Protein AF-A0A5E6NAE3-F1 (afdb_monomer_lite)

Radius of gyration: 29.47 Å; chains: 1; bounding box: 71×31×80 Å

Structure (mmCIF, N/CA/C/O backbone):
data_AF-A0A5E6NAE3-F1
#
_entry.id   AF-A0A5E6NAE3-F1
#
loop_
_atom_site.group_PDB
_atom_site.id
_atom_site.type_symbol
_atom_site.label_atom_id
_atom_site.label_alt_id
_atom_site.label_comp_id
_atom_site.label_asym_id
_atom_site.label_entity_id
_atom_site.label_seq_id
_atom_site.pdbx_PDB_ins_code
_atom_site.Cartn_x
_atom_site.Cartn_y
_atom_site.Cartn_z
_atom_site.occupancy
_atom_site.B_iso_or_equiv
_atom_site.auth_seq_id
_atom_site.auth_comp_id
_atom_site.auth_asym_id
_atom_site.auth_atom_id
_atom_site.pdbx_PDB_model_num
ATOM 1 N N . MET A 1 1 ? 39.815 -18.391 -39.081 1.00 61.47 1 MET A N 1
ATOM 2 C CA . MET A 1 1 ? 40.147 -17.391 -38.036 1.00 61.47 1 MET A CA 1
ATOM 3 C C . MET A 1 1 ? 39.207 -16.193 -38.103 1.00 61.47 1 MET A C 1
ATOM 5 O O . MET A 1 1 ? 38.745 -15.783 -37.050 1.00 61.47 1 MET A O 1
ATOM 9 N N . GLU A 1 2 ? 38.853 -15.693 -39.293 1.00 69.94 2 GLU A N 1
ATOM 10 C CA . GLU A 1 2 ? 37.861 -14.612 -39.460 1.00 69.94 2 GLU A CA 1
ATOM 11 C C . GLU A 1 2 ? 36.482 -14.927 -38.864 1.00 69.94 2 GLU A C 1
ATOM 13 O O . GLU A 1 2 ? 35.943 -14.094 -38.144 1.00 69.94 2 GLU A O 1
ATOM 18 N N . ASP A 1 3 ? 35.956 -16.142 -39.048 1.00 73.94 3 ASP A N 1
ATOM 19 C CA . ASP A 1 3 ? 34.639 -16.517 -38.497 1.00 73.94 3 ASP A CA 1
ATOM 20 C C . ASP A 1 3 ? 34.595 -16.521 -36.961 1.00 73.94 3 ASP A C 1
ATOM 22 O O . ASP A 1 3 ? 33.571 -16.213 -36.359 1.00 73.94 3 ASP A O 1
ATOM 26 N N . VAL A 1 4 ? 35.726 -16.812 -36.311 1.00 79.06 4 VAL A N 1
ATOM 27 C CA . VAL A 1 4 ? 35.848 -16.806 -34.844 1.00 79.06 4 VAL A CA 1
ATOM 28 C C . VAL A 1 4 ? 35.931 -15.374 -34.315 1.00 79.06 4 VAL A C 1
ATOM 30 O O . VAL A 1 4 ? 35.335 -15.059 -33.290 1.00 79.06 4 VAL A O 1
ATOM 33 N N . VAL A 1 5 ? 36.627 -14.489 -35.032 1.00 80.06 5 VAL A N 1
ATOM 34 C CA . VAL A 1 5 ? 36.710 -13.058 -34.699 1.00 80.06 5 VAL A CA 1
ATOM 35 C C . VAL A 1 5 ? 35.358 -12.377 -34.905 1.00 80.06 5 VAL A C 1
ATOM 37 O O . VAL A 1 5 ? 34.934 -11.588 -34.065 1.00 80.06 5 VAL A O 1
ATOM 40 N N . LYS A 1 6 ? 34.650 -12.722 -35.984 1.00 80.25 6 LYS A N 1
ATOM 41 C CA . LYS A 1 6 ? 33.293 -12.244 -36.249 1.00 80.25 6 LYS A CA 1
A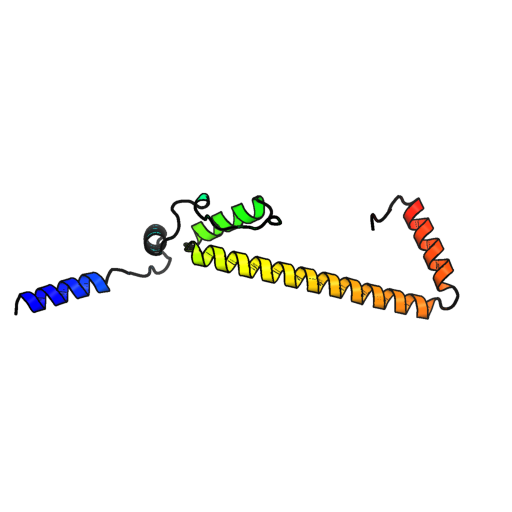TOM 42 C C . LYS A 1 6 ? 32.314 -12.739 -35.184 1.00 80.25 6 LYS A C 1
ATOM 44 O O . LYS A 1 6 ? 31.660 -11.920 -34.553 1.00 80.25 6 LYS A O 1
ATOM 49 N N . GLY A 1 7 ? 32.313 -14.042 -34.896 1.00 78.31 7 GLY A N 1
ATOM 50 C CA . GLY A 1 7 ? 31.479 -14.623 -33.843 1.00 78.31 7 GLY A CA 1
ATOM 51 C C . GLY A 1 7 ? 31.745 -14.019 -32.461 1.00 78.31 7 GLY A C 1
ATOM 52 O O . GLY A 1 7 ? 30.803 -13.768 -31.721 1.00 78.31 7 GLY A O 1
ATOM 53 N N . TYR A 1 8 ? 33.004 -13.715 -32.126 1.00 76.38 8 TYR A N 1
ATOM 54 C CA . TYR A 1 8 ? 33.368 -13.034 -30.879 1.00 76.38 8 TYR A CA 1
ATOM 55 C C . TYR A 1 8 ? 32.875 -11.581 -30.826 1.00 76.38 8 TYR A C 1
ATOM 57 O O . TYR A 1 8 ? 32.369 -11.143 -29.794 1.00 76.38 8 TYR A O 1
ATOM 65 N N . ASN A 1 9 ? 32.990 -10.834 -31.926 1.00 77.69 9 ASN A N 1
ATOM 66 C CA . ASN A 1 9 ? 32.497 -9.459 -32.003 1.00 77.69 9 ASN A CA 1
ATOM 67 C C . ASN A 1 9 ? 30.965 -9.396 -31.947 1.00 77.69 9 ASN A C 1
ATOM 69 O O . ASN A 1 9 ? 30.432 -8.526 -31.263 1.00 77.69 9 ASN A O 1
ATOM 73 N N . ASP A 1 10 ? 30.276 -10.345 -32.581 1.00 75.38 10 ASP A N 1
ATOM 74 C CA . ASP A 1 10 ? 28.816 -10.464 -32.543 1.00 75.38 10 ASP A CA 1
ATOM 75 C C . ASP A 1 10 ? 28.328 -10.857 -31.133 1.00 75.38 10 ASP A C 1
ATOM 77 O O . ASP A 1 10 ? 27.388 -10.257 -30.616 1.00 75.38 10 ASP A O 1
ATOM 81 N N . LEU A 1 11 ? 29.014 -11.787 -30.452 1.00 70.81 11 LEU A N 1
ATOM 82 C CA . LEU A 1 11 ? 28.748 -12.144 -29.046 1.00 70.81 11 LEU A CA 1
ATOM 83 C C . LEU A 1 11 ? 29.001 -10.977 -28.090 1.00 70.81 11 LEU A C 1
ATOM 85 O O . LEU A 1 11 ? 28.229 -10.748 -27.161 1.00 70.81 11 LEU A O 1
ATOM 89 N N . LYS A 1 12 ? 30.075 -10.215 -28.313 1.00 62.69 12 LYS A N 1
ATOM 90 C CA . LYS A 1 12 ? 30.365 -9.011 -27.536 1.00 62.69 12 LYS A CA 1
ATOM 91 C C . LYS A 1 12 ? 29.300 -7.942 -27.781 1.00 62.69 12 LYS A C 1
ATOM 93 O O . LYS A 1 12 ? 28.844 -7.340 -26.818 1.00 62.69 12 LYS A O 1
ATOM 98 N N . ALA A 1 13 ? 28.856 -7.743 -29.020 1.00 62.31 13 ALA A N 1
ATOM 99 C CA . ALA A 1 13 ? 27.761 -6.827 -29.336 1.00 62.31 13 ALA A CA 1
ATOM 100 C C . ALA A 1 13 ? 26.440 -7.258 -28.671 1.00 62.31 13 ALA A C 1
ATOM 102 O O . ALA A 1 13 ? 25.743 -6.420 -28.108 1.00 62.31 13 ALA A O 1
ATOM 103 N N . GLN A 1 14 ? 26.143 -8.561 -28.638 1.00 64.31 14 GLN A N 1
ATOM 104 C CA . GLN A 1 14 ? 24.969 -9.104 -27.943 1.00 64.31 14 GLN A CA 1
ATOM 105 C C . GLN A 1 14 ? 25.062 -8.995 -26.411 1.00 64.31 14 GLN A C 1
ATOM 107 O O . GLN A 1 14 ? 24.041 -8.848 -25.748 1.00 64.31 14 GLN A O 1
ATOM 112 N N . GLY A 1 15 ? 26.270 -9.050 -25.839 1.00 57.38 15 GLY A N 1
ATOM 113 C CA . GLY A 1 15 ? 26.491 -9.005 -24.390 1.00 57.38 15 GLY A CA 1
ATOM 114 C C . GLY A 1 15 ? 26.696 -7.611 -23.781 1.00 57.38 15 GLY A C 1
ATOM 115 O O . GLY A 1 15 ? 26.753 -7.509 -22.559 1.00 57.38 15 GLY A O 1
ATOM 116 N N . SER A 1 16 ? 26.833 -6.548 -24.587 1.00 55.31 16 SER A N 1
ATOM 117 C CA . SER A 1 16 ? 27.286 -5.222 -24.107 1.00 55.31 16 SER A CA 1
ATOM 118 C C . SER A 1 16 ? 26.229 -4.113 -24.109 1.00 55.31 16 SER A C 1
ATOM 120 O O . SER A 1 16 ? 26.529 -3.013 -23.655 1.00 55.31 16 SER A O 1
ATOM 122 N N . ASP A 1 17 ? 25.017 -4.348 -24.615 1.00 64.38 17 ASP A N 1
ATOM 123 C CA . ASP A 1 17 ? 24.099 -3.245 -24.959 1.00 64.38 17 ASP A CA 1
ATOM 124 C C . ASP A 1 17 ? 23.070 -2.885 -23.869 1.00 64.38 17 ASP A C 1
ATOM 126 O O . ASP A 1 17 ? 22.176 -2.048 -24.061 1.00 64.38 17 ASP A O 1
ATOM 130 N N . PHE A 1 18 ? 23.205 -3.504 -22.693 1.00 68.81 18 PHE A N 1
ATOM 131 C CA . PHE A 1 18 ? 22.427 -3.185 -21.499 1.00 68.81 18 PHE A CA 1
ATOM 132 C C . PHE A 1 18 ? 23.251 -2.297 -20.559 1.00 68.81 18 PHE A C 1
ATOM 134 O O . PHE A 1 18 ? 23.760 -2.729 -19.524 1.00 68.81 18 PHE A O 1
ATOM 141 N N . LYS A 1 19 ? 23.426 -1.033 -20.954 1.00 78.81 19 LYS A N 1
ATOM 142 C CA . LYS A 1 19 ? 23.986 0.002 -20.079 1.00 78.81 19 LYS A CA 1
ATOM 143 C C . LYS A 1 19 ? 22.930 0.369 -19.037 1.00 78.81 19 LYS A C 1
AT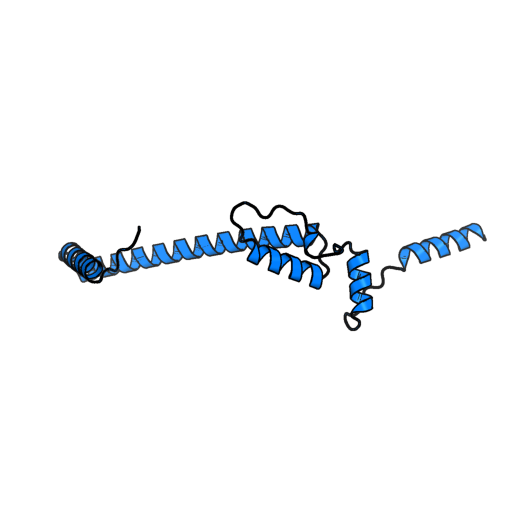OM 145 O O . LYS A 1 19 ? 21.889 0.912 -19.394 1.00 78.81 19 LYS A O 1
ATOM 150 N N . VAL A 1 20 ? 23.209 0.090 -17.767 1.00 86.38 20 VAL A N 1
ATOM 151 C CA . VAL A 1 20 ? 22.406 0.599 -16.647 1.00 86.38 20 VAL A CA 1
ATOM 152 C C . VAL A 1 20 ? 22.746 2.084 -16.475 1.00 86.38 20 VAL A C 1
ATOM 154 O O . VAL A 1 20 ? 23.923 2.391 -16.253 1.00 86.38 20 VAL A O 1
ATOM 157 N N . PRO A 1 21 ? 21.787 3.013 -16.622 1.00 88.19 21 PRO A N 1
ATOM 158 C CA . PRO A 1 21 ? 22.059 4.428 -16.417 1.00 88.19 21 PRO A CA 1
ATOM 159 C C . PRO A 1 21 ? 22.319 4.727 -14.936 1.00 88.19 21 PRO A C 1
ATOM 161 O O . PRO A 1 21 ? 21.866 4.009 -14.047 1.00 88.19 21 PRO A O 1
ATOM 164 N N . ASP A 1 22 ? 23.032 5.816 -14.664 1.00 88.69 22 ASP A N 1
ATOM 165 C CA . ASP A 1 22 ? 23.342 6.270 -13.300 1.00 88.69 22 ASP A CA 1
ATOM 166 C C . ASP A 1 22 ? 22.206 7.085 -12.646 1.00 88.69 22 ASP A C 1
ATOM 168 O O . ASP A 1 22 ? 22.329 7.519 -11.502 1.00 88.69 22 ASP A O 1
ATOM 172 N N . GLY A 1 23 ? 21.099 7.292 -13.369 1.00 85.62 23 GLY A N 1
ATOM 173 C CA . GLY A 1 23 ? 19.937 8.060 -12.922 1.00 85.62 23 GLY A CA 1
ATOM 174 C C . GLY A 1 23 ? 20.036 9.575 -13.130 1.00 85.62 23 GLY A C 1
ATOM 175 O O . GLY A 1 23 ? 19.088 10.283 -12.800 1.00 85.62 23 GLY A O 1
ATOM 176 N N . SER A 1 24 ? 21.137 10.094 -13.687 1.00 87.44 24 SER A N 1
ATOM 177 C CA . SER A 1 24 ? 21.332 11.538 -13.906 1.00 87.44 24 SER A CA 1
ATOM 178 C C . SER A 1 24 ? 20.626 12.084 -15.154 1.00 87.44 24 SER A C 1
ATOM 180 O O . SER A 1 24 ? 20.341 13.281 -15.229 1.00 87.44 24 SER A O 1
ATOM 182 N N . ASN A 1 25 ? 20.321 11.216 -16.123 1.00 91.12 25 ASN A N 1
ATOM 183 C CA . ASN A 1 25 ? 19.683 11.567 -17.388 1.00 91.12 25 ASN A CA 1
ATOM 184 C C . ASN A 1 25 ? 18.332 10.849 -17.537 1.00 91.12 25 ASN A C 1
ATOM 186 O O . ASN A 1 25 ? 18.267 9.620 -17.578 1.00 91.12 25 ASN A O 1
ATOM 190 N N . ALA A 1 26 ? 17.257 11.632 -17.652 1.00 89.38 26 ALA A N 1
ATOM 191 C CA . ALA A 1 26 ? 15.894 11.124 -17.772 1.00 89.38 26 ALA A CA 1
ATOM 192 C C . ALA A 1 26 ? 15.645 10.345 -19.076 1.00 89.38 26 ALA A C 1
ATOM 194 O O . ALA A 1 26 ? 14.929 9.347 -19.050 1.00 89.38 26 ALA A O 1
ATOM 195 N N . ASP A 1 27 ? 16.253 10.745 -20.193 1.00 90.62 27 ASP A N 1
ATOM 196 C CA . ASP A 1 27 ? 16.081 10.066 -21.482 1.00 90.62 27 ASP A CA 1
ATOM 197 C C . ASP A 1 27 ? 16.784 8.704 -21.484 1.00 90.62 27 ASP A C 1
ATOM 199 O O . ASP A 1 27 ? 16.227 7.717 -21.967 1.00 90.62 27 ASP A O 1
ATOM 203 N N . GLU A 1 28 ? 17.974 8.620 -20.873 1.00 91.12 28 GLU A N 1
ATOM 204 C CA . GLU A 1 28 ? 18.664 7.336 -20.681 1.00 91.12 28 GLU A CA 1
ATOM 205 C C . GLU A 1 28 ? 17.857 6.403 -19.768 1.00 91.12 28 GLU A C 1
ATOM 207 O O . GLU A 1 28 ? 17.754 5.210 -20.053 1.00 91.12 28 GLU A O 1
ATOM 212 N N . MET A 1 29 ? 17.245 6.940 -18.706 1.00 93.25 29 MET A N 1
ATOM 213 C CA . MET A 1 29 ? 16.363 6.168 -17.827 1.00 93.25 29 MET A CA 1
ATOM 214 C C . MET A 1 29 ? 15.095 5.696 -18.539 1.00 93.25 29 MET A C 1
ATOM 216 O O . MET A 1 29 ? 14.714 4.542 -18.377 1.00 93.25 29 MET A O 1
ATOM 220 N N . ASN A 1 30 ? 14.463 6.542 -19.356 1.00 92.56 30 ASN A N 1
ATOM 221 C CA . ASN A 1 30 ? 13.275 6.157 -20.117 1.00 92.56 30 ASN A CA 1
ATOM 222 C C . ASN A 1 30 ? 13.585 5.027 -21.101 1.00 92.56 30 ASN A C 1
ATOM 224 O O . ASN A 1 30 ? 12.929 3.992 -21.053 1.00 92.56 30 ASN A O 1
ATOM 228 N N . ALA A 1 31 ? 14.648 5.162 -21.900 1.00 91.62 31 ALA A N 1
ATOM 229 C CA . ALA A 1 31 ? 15.065 4.108 -22.823 1.00 91.62 31 ALA A CA 1
ATOM 230 C C . ALA A 1 31 ? 15.421 2.799 -22.094 1.00 91.62 31 ALA A C 1
ATOM 232 O O . ALA A 1 31 ? 15.194 1.703 -22.609 1.00 91.62 31 ALA A O 1
ATOM 233 N N . PHE A 1 32 ? 15.984 2.900 -20.887 1.00 93.00 32 PHE A N 1
ATOM 234 C CA . PHE A 1 32 ? 16.262 1.749 -20.037 1.00 93.00 32 PHE A CA 1
ATOM 235 C C . PHE A 1 32 ? 14.981 1.067 -19.538 1.00 93.00 32 PHE A C 1
ATOM 237 O O . PHE A 1 32 ? 14.870 -0.155 -19.631 1.00 93.00 32 PHE A O 1
ATOM 244 N N . TYR A 1 33 ? 14.003 1.834 -19.057 1.00 95.06 33 TYR A N 1
ATOM 245 C CA . TYR A 1 33 ? 12.708 1.310 -18.620 1.00 95.06 33 TYR A CA 1
ATOM 246 C C . TYR A 1 33 ? 11.930 0.653 -19.762 1.00 95.06 33 TYR A C 1
ATOM 248 O O . TYR A 1 33 ? 11.365 -0.424 -19.576 1.00 95.06 33 TYR A O 1
ATOM 256 N N . ASP A 1 34 ? 11.969 1.239 -20.956 1.00 92.75 34 ASP A N 1
ATOM 257 C CA . ASP A 1 34 ? 11.320 0.671 -22.138 1.00 92.75 34 ASP A CA 1
ATOM 258 C C . ASP A 1 34 ? 11.981 -0.667 -22.526 1.00 92.75 34 ASP A C 1
ATOM 260 O O . ASP A 1 34 ? 11.292 -1.651 -22.791 1.00 92.75 34 ASP A O 1
ATOM 264 N N . LYS A 1 35 ? 13.322 -0.764 -22.446 1.00 91.94 35 LYS A N 1
ATOM 265 C CA . LYS A 1 35 ? 14.052 -2.037 -22.627 1.00 91.94 35 LYS A CA 1
ATOM 266 C C . LYS A 1 35 ? 13.725 -3.081 -21.555 1.00 91.94 35 LYS A C 1
ATOM 268 O O . LYS A 1 35 ? 13.776 -4.274 -21.849 1.00 91.94 35 LYS A O 1
ATOM 273 N N . LEU A 1 36 ? 13.434 -2.657 -20.324 1.00 91.81 36 LEU A N 1
ATOM 274 C CA . LEU A 1 36 ? 13.023 -3.551 -19.237 1.00 91.81 36 LEU A CA 1
ATOM 275 C C . LEU A 1 36 ? 11.596 -4.085 -19.412 1.00 91.81 36 LEU A C 1
ATOM 277 O O . LEU A 1 36 ? 11.260 -5.097 -18.799 1.00 91.81 36 LEU A O 1
ATOM 281 N N . GLY A 1 37 ? 10.779 -3.444 -20.250 1.00 94.00 37 GLY A N 1
ATOM 282 C CA . GLY A 1 37 ? 9.386 -3.819 -20.471 1.00 94.00 37 GLY A CA 1
ATOM 283 C C . GLY A 1 37 ? 8.401 -3.046 -19.599 1.00 94.00 37 GLY A C 1
ATOM 284 O O . GLY A 1 37 ? 7.356 -3.591 -19.243 1.00 94.00 37 GLY A O 1
ATOM 285 N N . ARG A 1 38 ? 8.716 -1.794 -19.234 1.00 96.56 38 ARG A N 1
ATOM 286 C CA . ARG A 1 38 ? 7.694 -0.848 -18.765 1.00 96.56 38 ARG A CA 1
ATOM 287 C C . ARG A 1 38 ? 6.632 -0.678 -19.873 1.00 96.56 38 ARG A C 1
ATOM 289 O O . ARG A 1 38 ? 7.019 -0.547 -21.034 1.00 96.56 38 ARG A O 1
ATOM 296 N N . PRO A 1 39 ? 5.328 -0.649 -19.552 1.00 96.44 39 PRO A N 1
ATOM 297 C CA . PRO A 1 39 ? 4.292 -0.341 -20.536 1.00 96.44 39 PRO A CA 1
ATOM 298 C C . PRO A 1 39 ? 4.424 1.068 -21.138 1.00 96.44 39 PRO A C 1
ATOM 300 O O . PRO A 1 39 ? 5.011 1.961 -20.525 1.00 96.44 39 PRO A O 1
ATOM 303 N N . GLU A 1 40 ? 3.846 1.284 -22.323 1.00 95.12 40 GLU A N 1
ATOM 304 C CA . GLU A 1 40 ? 3.903 2.588 -23.001 1.00 95.12 40 GLU A CA 1
ATOM 305 C C . GLU A 1 40 ? 3.206 3.678 -22.179 1.00 95.12 40 GLU A C 1
ATOM 307 O O . GLU A 1 40 ? 3.753 4.772 -22.011 1.00 95.12 40 GLU A O 1
ATOM 312 N N . THR A 1 41 ? 2.050 3.361 -21.593 1.00 95.31 41 THR A N 1
ATOM 313 C CA . THR A 1 41 ? 1.286 4.271 -20.734 1.00 95.31 41 THR A CA 1
ATOM 314 C C . THR A 1 41 ? 0.960 3.639 -19.374 1.00 95.31 41 THR A C 1
ATOM 316 O O . THR A 1 41 ? 0.963 2.414 -19.243 1.00 95.31 41 THR A O 1
ATOM 319 N N . PRO A 1 42 ? 0.655 4.443 -18.335 1.00 94.12 42 PRO A N 1
ATOM 320 C CA . PRO A 1 42 ? 0.142 3.918 -17.068 1.00 94.12 42 PRO A CA 1
ATOM 321 C C . PRO A 1 42 ? -1.117 3.053 -17.230 1.00 94.12 42 PRO A C 1
ATOM 323 O O . PRO A 1 42 ? -1.320 2.115 -16.467 1.00 94.12 42 PRO A O 1
ATOM 326 N N . ASP A 1 43 ? -1.962 3.325 -18.223 1.00 91.38 43 ASP A N 1
ATOM 327 C CA . ASP A 1 43 ? -3.210 2.581 -18.406 1.00 91.38 43 ASP A CA 1
ATOM 328 C C . ASP A 1 43 ? -3.002 1.147 -18.911 1.00 91.38 43 ASP A C 1
ATOM 330 O O . ASP A 1 43 ? -3.870 0.297 -18.727 1.00 91.38 43 ASP A O 1
ATOM 334 N N . ASP A 1 44 ? -1.822 0.847 -19.454 1.00 94.06 44 ASP A N 1
ATOM 335 C CA . ASP A 1 44 ? -1.485 -0.464 -20.015 1.00 94.06 44 ASP A CA 1
ATOM 336 C C . ASP A 1 44 ? -1.057 -1.498 -18.953 1.00 94.06 44 ASP A C 1
ATOM 338 O O . ASP A 1 44 ? -0.753 -2.652 -19.276 1.00 94.06 44 ASP A O 1
ATOM 342 N N . TYR A 1 45 ? -1.035 -1.124 -17.670 1.00 92.50 45 TYR A N 1
ATOM 343 C CA . TYR A 1 45 ? -0.918 -2.088 -16.576 1.00 92.50 45 TYR A CA 1
ATOM 344 C C . TYR A 1 45 ? -2.227 -2.883 -16.454 1.00 92.50 45 TYR A C 1
ATOM 346 O O . TYR A 1 45 ? -3.152 -2.483 -15.763 1.00 92.50 45 TYR A O 1
ATOM 354 N N . GLY A 1 46 ? -2.316 -4.014 -17.155 1.00 79.56 46 GLY A N 1
ATOM 355 C CA . GLY A 1 46 ? -3.533 -4.829 -17.255 1.00 79.56 46 GLY A CA 1
ATOM 356 C C . GLY A 1 46 ? -3.627 -5.977 -16.247 1.00 79.56 46 GLY A C 1
ATOM 357 O O . GLY A 1 46 ? -3.802 -7.120 -16.670 1.00 79.56 46 GLY A O 1
ATOM 358 N N . PHE A 1 47 ? -3.485 -5.716 -14.945 1.00 79.94 47 PHE A N 1
ATOM 359 C CA . PHE A 1 47 ? -3.647 -6.752 -13.913 1.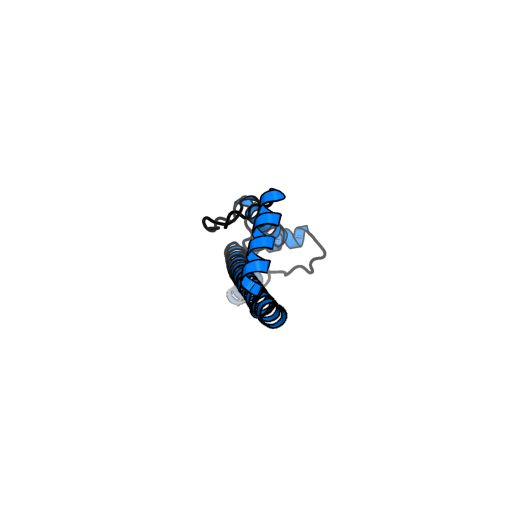00 79.94 47 PHE A CA 1
ATOM 360 C C . PHE A 1 47 ? -4.882 -6.512 -13.038 1.00 79.94 47 PHE A C 1
ATOM 362 O O . PHE A 1 47 ? -5.310 -5.379 -12.846 1.00 79.94 47 PHE A O 1
ATOM 369 N N . ASP A 1 48 ? -5.464 -7.604 -12.538 1.00 76.94 48 ASP A N 1
ATOM 370 C CA . ASP A 1 48 ? -6.699 -7.591 -11.749 1.00 76.94 48 ASP A CA 1
ATOM 371 C C . ASP A 1 48 ? -6.488 -6.902 -10.391 1.00 76.94 48 ASP A C 1
ATOM 373 O O . ASP A 1 48 ? -5.589 -7.271 -9.630 1.00 76.94 48 ASP A O 1
ATOM 377 N N . ILE A 1 49 ? -7.332 -5.912 -10.108 1.00 76.19 49 ILE A N 1
ATOM 378 C CA . ILE A 1 49 ? -7.321 -5.096 -8.887 1.00 76.19 49 ILE A CA 1
ATOM 379 C C . ILE A 1 49 ? -8.319 -5.583 -7.837 1.00 76.19 49 ILE A C 1
ATOM 381 O O . ILE A 1 49 ? -8.374 -5.047 -6.738 1.00 76.19 49 ILE A O 1
ATOM 385 N N . GLY A 1 50 ? -9.092 -6.629 -8.140 1.00 71.31 50 GLY A N 1
ATOM 386 C CA . GLY A 1 50 ? -10.141 -7.125 -7.258 1.00 71.31 50 GLY A CA 1
ATOM 387 C C . GLY A 1 50 ? -11.319 -6.154 -7.107 1.00 71.31 50 GLY A C 1
ATOM 388 O O . GLY A 1 50 ? -11.299 -5.012 -7.554 1.00 71.31 50 GLY A O 1
ATOM 389 N N . GLU A 1 51 ? -12.394 -6.618 -6.466 1.00 64.38 51 GLU A N 1
ATOM 390 C CA . GLU A 1 51 ? -13.655 -5.858 -6.366 1.00 64.38 51 GLU A CA 1
ATOM 391 C C . GLU A 1 51 ? -13.626 -4.693 -5.362 1.00 64.38 51 GLU A C 1
ATOM 393 O O . GLU A 1 51 ? -14.518 -3.846 -5.381 1.00 64.38 51 GLU A O 1
ATOM 398 N N . TYR A 1 52 ? -12.646 -4.661 -4.455 1.00 59.88 52 TYR A N 1
ATOM 399 C CA . TYR A 1 52 ? -12.646 -3.750 -3.304 1.00 59.88 52 TYR A CA 1
ATOM 400 C C . TYR A 1 52 ? -11.699 -2.562 -3.443 1.00 59.88 52 TYR A C 1
ATOM 402 O O . TYR A 1 52 ? -11.735 -1.663 -2.597 1.00 59.88 52 TYR A O 1
ATOM 410 N N . ASP A 1 53 ? -10.871 -2.537 -4.484 1.00 65.25 53 ASP A N 1
ATOM 411 C CA . ASP A 1 53 ? -9.968 -1.420 -4.691 1.00 65.25 53 ASP A CA 1
ATOM 412 C C . ASP A 1 53 ? -10.664 -0.244 -5.359 1.00 65.25 53 ASP A C 1
ATOM 414 O O . ASP A 1 53 ? -11.432 -0.368 -6.314 1.00 65.25 53 ASP A O 1
ATOM 418 N N . LYS A 1 54 ? -10.396 0.942 -4.814 1.00 70.56 54 LYS A N 1
ATOM 419 C CA . LYS A 1 54 ? -10.909 2.189 -5.368 1.00 70.56 54 LYS A CA 1
ATOM 420 C C . LYS A 1 54 ? -10.129 2.501 -6.638 1.00 70.56 54 LYS A C 1
ATOM 422 O O . LYS A 1 54 ? -8.905 2.615 -6.586 1.00 70.56 54 LYS A O 1
ATOM 427 N N . GLU A 1 55 ? -10.852 2.730 -7.731 1.00 73.94 55 GLU A N 1
ATOM 428 C CA . GLU A 1 55 ? -10.296 3.124 -9.035 1.00 73.94 55 GLU A CA 1
ATOM 429 C C . GLU A 1 55 ? -9.247 4.249 -8.908 1.00 73.94 55 GLU A C 1
ATOM 431 O O . GLU A 1 55 ? -8.185 4.184 -9.523 1.00 73.94 55 GLU A O 1
ATOM 436 N N . ASP A 1 56 ? -9.478 5.224 -8.020 1.00 79.94 56 ASP A N 1
ATOM 437 C CA . ASP A 1 56 ? -8.547 6.331 -7.755 1.00 79.94 56 ASP A CA 1
ATOM 438 C C . ASP A 1 56 ? -7.192 5.867 -7.183 1.00 79.94 56 ASP A C 1
ATOM 440 O O . ASP A 1 56 ? -6.133 6.354 -7.588 1.00 79.94 56 ASP A O 1
ATOM 444 N N . SER A 1 57 ? -7.202 4.918 -6.240 1.00 80.44 57 SER A N 1
ATOM 445 C CA . SER A 1 57 ? -5.982 4.360 -5.640 1.00 80.44 57 SER A CA 1
ATOM 446 C C . SER A 1 57 ? -5.196 3.546 -6.659 1.00 80.44 57 SER A C 1
ATOM 448 O O . SER A 1 57 ? -3.966 3.629 -6.706 1.00 80.44 57 SER A O 1
ATOM 450 N N . TYR A 1 58 ? -5.906 2.816 -7.515 1.00 86.31 58 TYR A N 1
ATOM 451 C CA . TYR A 1 58 ? -5.282 2.061 -8.584 1.00 86.31 58 TYR A CA 1
ATOM 452 C C . TYR A 1 58 ? -4.677 2.960 -9.668 1.00 86.31 58 TYR A C 1
ATOM 454 O O . TYR A 1 58 ? -3.546 2.729 -10.096 1.00 86.31 58 TYR A O 1
ATOM 462 N N . SER A 1 59 ? -5.378 4.022 -10.075 1.00 88.88 59 SER A N 1
ATOM 463 C CA . SER A 1 59 ? -4.857 5.017 -11.021 1.00 88.88 59 SER A CA 1
ATOM 464 C C . SER A 1 59 ? -3.548 5.630 -10.517 1.00 88.88 59 SER A C 1
ATOM 466 O O . SER A 1 59 ? -2.541 5.632 -11.226 1.00 88.88 59 SER A O 1
ATOM 468 N N . ALA A 1 60 ? -3.516 6.065 -9.253 1.00 90.75 60 ALA A N 1
ATOM 469 C CA . ALA A 1 60 ? -2.312 6.625 -8.642 1.00 90.75 60 ALA A CA 1
ATOM 470 C C . ALA A 1 60 ? -1.152 5.612 -8.580 1.00 90.75 60 ALA A C 1
ATOM 472 O O . ALA A 1 60 ? 0.013 5.974 -8.777 1.00 90.75 60 ALA A O 1
ATOM 473 N N . PHE A 1 61 ? -1.451 4.332 -8.329 1.00 93.44 61 PHE A N 1
ATOM 474 C CA . PHE A 1 61 ? -0.442 3.277 -8.360 1.00 93.44 61 PHE A CA 1
ATOM 475 C C . PHE A 1 61 ? 0.136 3.083 -9.765 1.00 93.44 61 PHE A C 1
ATOM 477 O O . PHE A 1 61 ? 1.357 3.046 -9.915 1.00 93.44 61 PHE A O 1
ATOM 484 N N . ARG A 1 62 ? -0.713 3.008 -10.796 1.00 93.31 62 ARG A N 1
ATOM 485 C CA . ARG A 1 62 ? -0.292 2.850 -12.197 1.00 93.31 62 ARG A CA 1
ATOM 486 C C . ARG A 1 62 ? 0.597 4.002 -12.663 1.00 93.31 62 ARG A C 1
ATOM 488 O O . ARG A 1 62 ? 1.641 3.765 -13.273 1.00 93.31 62 ARG A O 1
ATOM 495 N N . GLU A 1 63 ? 0.245 5.238 -12.310 1.00 95.25 63 GLU A N 1
ATOM 496 C CA . GLU A 1 63 ? 1.083 6.416 -12.570 1.00 95.25 63 GLU A CA 1
ATOM 497 C C . GLU A 1 63 ? 2.461 6.298 -11.905 1.00 95.25 63 GLU A C 1
ATOM 499 O O . GLU A 1 63 ? 3.492 6.573 -12.525 1.00 95.25 63 GLU A O 1
ATOM 504 N N . SER A 1 64 ? 2.495 5.853 -10.646 1.00 96.12 64 SER A N 1
ATOM 505 C CA . SER A 1 64 ? 3.743 5.634 -9.913 1.00 96.12 64 SER A CA 1
ATOM 506 C C . SER A 1 64 ? 4.586 4.524 -10.545 1.00 96.12 64 SER A C 1
ATOM 508 O O . SER A 1 64 ? 5.780 4.711 -10.788 1.00 96.12 64 SER A O 1
ATOM 510 N N . ALA A 1 65 ? 3.968 3.392 -10.882 1.00 96.38 65 ALA A N 1
ATOM 511 C CA . ALA A 1 65 ? 4.632 2.257 -11.505 1.00 96.38 65 ALA A CA 1
ATOM 512 C C . ALA A 1 65 ? 5.291 2.649 -12.836 1.00 96.38 65 ALA A C 1
ATOM 514 O O . ALA A 1 65 ? 6.471 2.351 -13.048 1.00 96.38 65 ALA A O 1
ATOM 515 N N . HIS A 1 66 ? 4.573 3.402 -13.678 1.00 97.19 66 HIS A N 1
ATOM 516 C CA . HIS A 1 66 ? 5.091 3.900 -14.954 1.00 97.19 66 HIS A CA 1
ATOM 517 C C . HIS A 1 66 ? 6.260 4.868 -14.758 1.00 97.19 66 HIS A C 1
ATOM 519 O O . HIS A 1 66 ? 7.330 4.714 -15.358 1.00 97.19 66 HIS A O 1
ATOM 525 N N . LYS A 1 67 ? 6.097 5.833 -13.847 1.00 95.62 67 LYS A N 1
ATOM 526 C CA . LYS A 1 67 ? 7.147 6.795 -13.489 1.00 95.62 67 LYS A CA 1
ATOM 527 C C . LYS A 1 67 ? 8.427 6.101 -13.012 1.00 95.62 67 LYS A C 1
ATOM 529 O O . LYS A 1 67 ? 9.525 6.586 -13.287 1.00 95.62 67 LYS A O 1
ATOM 534 N N . HIS A 1 68 ? 8.291 4.983 -12.302 1.00 95.69 68 HIS A N 1
ATOM 535 C CA . HIS A 1 68 ? 9.402 4.226 -11.729 1.00 95.69 68 HIS A CA 1
ATOM 536 C C . HIS A 1 68 ? 9.908 3.074 -12.604 1.00 95.69 68 HIS A C 1
ATOM 538 O O . HIS A 1 68 ? 10.809 2.353 -12.177 1.00 95.69 68 HIS A O 1
ATOM 544 N N . GLY A 1 69 ? 9.396 2.912 -13.828 1.00 95.81 69 GLY A N 1
ATOM 545 C CA . GLY A 1 69 ? 9.954 1.918 -14.745 1.00 95.81 69 GLY A CA 1
ATOM 546 C C . GLY A 1 69 ? 9.568 0.480 -14.437 1.00 95.81 69 GLY A C 1
ATOM 547 O O . GLY A 1 69 ? 10.263 -0.432 -14.881 1.00 95.81 69 GLY A O 1
ATOM 548 N N . LEU A 1 70 ? 8.512 0.259 -13.651 1.00 97.00 70 LEU A N 1
ATOM 549 C CA . LEU A 1 70 ? 8.142 -1.089 -13.245 1.00 97.00 70 LEU A CA 1
ATOM 550 C C . LEU A 1 70 ? 7.598 -1.881 -14.433 1.00 97.00 70 LEU A C 1
ATOM 552 O O . LEU A 1 70 ? 6.752 -1.407 -15.193 1.00 97.00 70 LEU A O 1
ATOM 556 N N . THR A 1 71 ? 8.041 -3.127 -14.553 1.00 95.88 71 THR A N 1
ATOM 557 C CA . THR A 1 71 ? 7.421 -4.095 -15.467 1.00 95.88 71 THR A CA 1
ATOM 558 C C . THR A 1 71 ? 6.024 -4.489 -14.968 1.00 95.88 71 THR A C 1
ATOM 560 O O . THR A 1 71 ? 5.771 -4.401 -13.762 1.00 95.88 71 THR A O 1
ATOM 563 N N . PRO A 1 72 ? 5.120 -4.986 -15.836 1.00 94.94 72 PRO A N 1
ATOM 564 C CA . PRO A 1 72 ? 3.795 -5.447 -15.419 1.00 94.94 72 PRO A CA 1
ATOM 565 C C . PRO A 1 72 ? 3.824 -6.446 -14.259 1.00 94.94 72 PRO A C 1
ATOM 567 O O . PRO A 1 72 ? 3.088 -6.283 -13.294 1.00 94.94 72 PRO A O 1
ATOM 570 N N . ALA A 1 73 ? 4.735 -7.424 -14.303 1.00 94.00 73 ALA A N 1
ATOM 571 C CA . ALA A 1 73 ? 4.859 -8.438 -13.257 1.00 94.00 73 ALA A CA 1
ATOM 572 C C . ALA A 1 73 ? 5.336 -7.854 -11.914 1.00 94.00 73 ALA A C 1
ATOM 574 O O . ALA A 1 73 ? 4.877 -8.274 -10.855 1.00 94.00 73 ALA A O 1
ATOM 575 N N . GLN A 1 74 ? 6.251 -6.877 -11.942 1.00 96.00 74 GLN A N 1
ATOM 576 C CA . GLN A 1 74 ? 6.698 -6.182 -10.730 1.00 96.00 74 GLN A CA 1
ATOM 577 C C . GLN A 1 74 ? 5.586 -5.312 -10.146 1.00 96.00 74 GLN A C 1
ATOM 579 O O . GLN A 1 74 ? 5.392 -5.312 -8.933 1.00 96.00 74 GLN A O 1
ATOM 584 N N . ALA A 1 75 ? 4.864 -4.584 -11.001 1.00 95.25 75 ALA A N 1
ATOM 585 C CA . ALA A 1 75 ? 3.747 -3.744 -10.595 1.00 95.25 75 ALA A CA 1
ATOM 586 C C . ALA A 1 75 ? 2.628 -4.587 -9.962 1.00 95.25 75 ALA A C 1
ATOM 588 O O . ALA A 1 75 ? 2.197 -4.286 -8.854 1.00 95.25 75 ALA A O 1
ATOM 589 N N . GLU A 1 76 ? 2.238 -5.691 -10.602 1.00 92.56 76 GLU A N 1
ATOM 590 C CA . GLU A 1 76 ? 1.237 -6.624 -10.079 1.00 92.56 76 GLU A CA 1
ATOM 591 C C . GLU A 1 76 ? 1.660 -7.234 -8.733 1.00 92.56 76 GLU A C 1
ATOM 593 O O . GLU A 1 76 ? 0.863 -7.289 -7.796 1.00 92.56 76 GLU A O 1
ATOM 598 N N . GLY A 1 77 ? 2.917 -7.676 -8.612 1.00 93.44 77 GLY A N 1
ATOM 599 C CA . GLY A 1 77 ? 3.435 -8.248 -7.368 1.00 93.44 77 GLY A CA 1
ATOM 600 C C . GLY A 1 77 ? 3.426 -7.244 -6.215 1.00 93.44 77 GLY A C 1
ATOM 601 O O . GLY A 1 77 ? 2.875 -7.528 -5.156 1.00 93.44 77 GLY A O 1
ATOM 602 N N . LEU A 1 78 ? 3.965 -6.041 -6.442 1.00 94.31 78 LEU A N 1
ATOM 603 C CA . LEU A 1 78 ? 3.997 -4.982 -5.428 1.00 94.31 78 LEU A CA 1
ATOM 604 C C . LEU A 1 78 ? 2.598 -4.533 -5.010 1.00 94.31 78 LEU A C 1
ATOM 606 O O . LEU A 1 78 ? 2.379 -4.228 -3.838 1.00 94.31 78 LEU A O 1
ATOM 610 N N . TYR A 1 79 ? 1.658 -4.510 -5.952 1.00 90.88 79 TYR A N 1
ATOM 611 C CA . TYR A 1 79 ? 0.268 -4.192 -5.665 1.00 90.88 79 TYR A CA 1
ATOM 612 C C . TYR A 1 79 ? -0.363 -5.230 -4.731 1.00 90.88 79 TYR A C 1
ATOM 614 O O . TYR A 1 79 ? -0.895 -4.878 -3.680 1.00 90.88 79 TYR A O 1
ATOM 622 N N . LYS A 1 80 ? -0.228 -6.521 -5.062 1.00 89.19 80 LYS A N 1
ATOM 623 C CA . LYS A 1 80 ? -0.748 -7.636 -4.251 1.00 89.19 80 LYS A CA 1
ATOM 624 C C . LYS A 1 80 ? -0.115 -7.705 -2.862 1.00 89.19 80 LYS A C 1
ATOM 626 O O . LYS A 1 80 ? -0.811 -7.966 -1.877 1.00 89.19 80 LYS A O 1
ATOM 631 N N . ASP 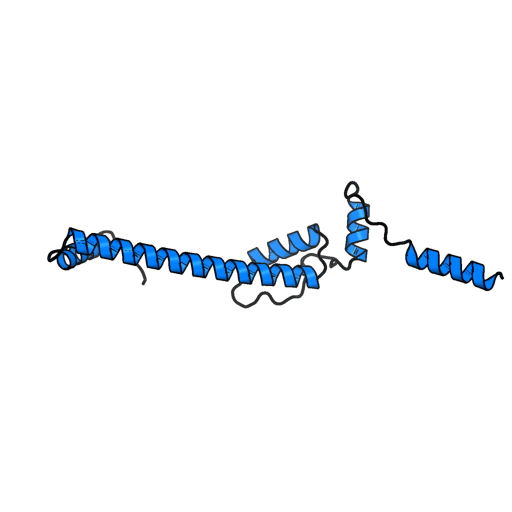A 1 81 ? 1.187 -7.454 -2.769 1.00 92.06 81 ASP A N 1
ATOM 632 C CA . ASP A 1 81 ? 1.895 -7.388 -1.490 1.00 92.06 81 ASP A CA 1
ATOM 633 C C . ASP A 1 81 ? 1.392 -6.209 -0.644 1.00 92.06 81 ASP A C 1
ATOM 635 O O . ASP A 1 81 ? 1.160 -6.358 0.559 1.00 92.06 81 ASP A O 1
ATOM 639 N N . GLY A 1 82 ? 1.174 -5.051 -1.277 1.00 89.56 82 GLY A N 1
ATOM 640 C CA . GLY A 1 82 ? 0.605 -3.862 -0.648 1.00 89.56 82 GLY A CA 1
ATOM 641 C C . GLY A 1 82 ? -0.805 -4.097 -0.107 1.00 89.56 82 GLY A C 1
ATOM 642 O O . GLY A 1 82 ? -1.062 -3.796 1.058 1.00 89.56 82 GLY A O 1
ATOM 643 N N . ASP A 1 83 ? -1.690 -4.694 -0.906 1.00 85.31 83 ASP A N 1
ATOM 644 C CA . ASP A 1 83 ? -3.051 -5.069 -0.499 1.00 85.31 83 ASP A CA 1
ATOM 645 C C . ASP A 1 83 ? -3.040 -6.073 0.667 1.00 85.31 83 ASP A C 1
ATOM 647 O O . ASP A 1 83 ? -3.718 -5.889 1.682 1.00 85.31 83 ASP A O 1
ATOM 651 N N . THR A 1 84 ? -2.186 -7.097 0.589 1.00 89.12 84 THR A N 1
ATOM 652 C CA . THR A 1 84 ? -2.013 -8.075 1.675 1.00 89.12 84 THR A CA 1
ATOM 653 C C . THR A 1 84 ? -1.574 -7.397 2.975 1.00 89.12 84 THR A C 1
ATOM 655 O O . THR A 1 84 ? -2.096 -7.696 4.054 1.00 89.12 84 THR A O 1
ATOM 658 N N . LEU A 1 85 ? -0.624 -6.466 2.887 1.00 91.56 85 LEU A N 1
ATOM 659 C CA . LEU A 1 85 ? -0.129 -5.720 4.036 1.00 91.56 85 LEU A CA 1
ATOM 660 C C . LEU A 1 85 ? -1.198 -4.778 4.609 1.00 91.56 85 LEU A C 1
ATOM 662 O O . LEU A 1 85 ? -1.357 -4.710 5.827 1.00 91.56 85 LEU A O 1
ATOM 666 N N . ALA A 1 86 ? -1.958 -4.096 3.751 1.00 89.06 86 ALA A N 1
ATOM 667 C CA . ALA A 1 86 ? -3.055 -3.226 4.158 1.00 89.06 86 ALA A CA 1
ATOM 668 C C . ALA A 1 86 ? -4.140 -4.007 4.915 1.00 89.06 86 ALA A C 1
ATOM 670 O O . ALA A 1 86 ? -4.517 -3.616 6.021 1.00 89.06 86 ALA A O 1
ATOM 671 N N . LYS A 1 87 ? -4.565 -5.162 4.387 1.00 89.25 87 LYS A N 1
ATOM 672 C CA . LYS A 1 87 ? -5.522 -6.067 5.049 1.00 89.25 87 LYS A CA 1
ATOM 673 C C . LYS A 1 87 ? -5.016 -6.555 6.400 1.00 89.25 87 LYS A C 1
ATOM 675 O O . LYS A 1 87 ? -5.770 -6.590 7.372 1.00 89.25 87 LYS A O 1
ATOM 680 N N . LYS A 1 88 ? -3.728 -6.898 6.487 1.00 93.94 88 LYS A N 1
ATOM 681 C CA . LYS A 1 88 ? -3.098 -7.279 7.754 1.00 93.94 88 LYS A CA 1
ATOM 682 C C . LYS A 1 88 ? -3.169 -6.138 8.773 1.00 93.94 88 LYS A C 1
ATOM 684 O O . LYS A 1 88 ? -3.616 -6.371 9.891 1.00 93.94 88 LYS A O 1
ATOM 689 N N . TYR A 1 89 ? -2.775 -4.923 8.393 1.00 93.75 89 TYR A N 1
ATOM 690 C CA . TYR A 1 89 ? -2.829 -3.769 9.294 1.00 93.75 89 TYR A CA 1
ATOM 691 C C . TYR A 1 89 ? -4.251 -3.429 9.728 1.00 93.75 89 TYR A C 1
ATOM 693 O O . TYR A 1 89 ? -4.465 -3.102 10.893 1.00 93.75 89 TYR A O 1
ATOM 701 N N . GLN A 1 90 ? -5.225 -3.541 8.826 1.00 93.00 90 GLN A N 1
ATOM 702 C CA . GLN A 1 90 ? -6.626 -3.348 9.175 1.00 93.00 90 GLN A CA 1
ATOM 703 C C . GLN A 1 90 ? -7.078 -4.365 10.230 1.00 93.00 90 GLN A C 1
ATOM 705 O O . GLN A 1 90 ? -7.639 -3.975 11.251 1.00 93.00 90 GLN A O 1
ATOM 710 N N . SER A 1 91 ? -6.766 -5.648 10.036 1.00 94.56 91 SER A N 1
ATOM 711 C CA . SER A 1 91 ? -7.101 -6.695 11.006 1.00 94.56 91 SER A CA 1
ATOM 712 C C . SER A 1 91 ? -6.402 -6.493 12.358 1.00 94.56 91 SER A C 1
ATOM 714 O O . SER A 1 91 ? -7.027 -6.664 13.406 1.00 94.56 91 SER A O 1
ATOM 716 N N . GLU A 1 92 ? -5.129 -6.088 12.361 1.00 96.19 92 GLU A N 1
ATOM 717 C CA . GLU A 1 92 ? -4.390 -5.761 13.589 1.00 96.19 92 GLU A CA 1
ATOM 718 C C . GLU A 1 92 ? -5.000 -4.555 14.319 1.00 96.19 92 GLU A C 1
ATOM 720 O O . GLU A 1 92 ? -5.117 -4.562 15.546 1.00 96.19 92 GLU A O 1
ATOM 725 N N . MET A 1 93 ? -5.435 -3.536 13.576 1.00 96.38 93 MET A N 1
ATOM 726 C CA . MET A 1 93 ? -6.106 -2.364 14.130 1.00 96.38 93 MET A CA 1
ATOM 727 C C . MET A 1 93 ? -7.466 -2.727 14.735 1.00 96.38 93 MET A C 1
ATOM 729 O O . MET A 1 93 ? -7.749 -2.333 15.864 1.00 96.38 93 MET A O 1
ATOM 733 N N . GLU A 1 94 ? -8.284 -3.517 14.036 1.00 95.44 94 GLU A N 1
ATOM 734 C CA . GLU A 1 94 ? -9.573 -4.009 14.542 1.00 95.44 94 GLU A CA 1
ATOM 735 C C . GLU A 1 94 ? -9.397 -4.836 15.824 1.00 95.44 94 GLU A C 1
ATOM 737 O O . GLU A 1 94 ? -10.118 -4.633 16.805 1.00 95.44 94 GLU A O 1
ATOM 742 N N . ALA A 1 95 ? -8.395 -5.720 15.857 1.00 95.75 95 ALA A N 1
ATOM 743 C CA . ALA A 1 95 ? -8.054 -6.490 17.048 1.00 95.75 95 ALA A CA 1
ATOM 744 C C . ALA A 1 95 ? -7.621 -5.586 18.212 1.00 95.75 95 ALA A C 1
ATOM 746 O O . ALA A 1 95 ? -8.083 -5.778 19.337 1.00 95.75 95 ALA A O 1
ATOM 747 N N . SER A 1 96 ? -6.791 -4.571 17.946 1.00 96.00 96 SER A N 1
ATOM 748 C CA . SER A 1 96 ? -6.342 -3.621 18.969 1.00 96.00 96 SER A CA 1
ATOM 749 C C . SER A 1 96 ? -7.494 -2.786 19.531 1.00 96.00 96 SER A C 1
ATOM 751 O O . SER A 1 96 ? -7.582 -2.606 20.744 1.00 96.00 96 SER A O 1
ATOM 753 N N . ILE A 1 97 ? -8.407 -2.315 18.676 1.00 95.56 97 ILE A N 1
ATOM 754 C CA . ILE A 1 97 ? -9.609 -1.585 19.102 1.00 95.56 97 ILE A CA 1
ATOM 755 C C . ILE A 1 97 ? -10.477 -2.479 19.989 1.00 95.56 97 ILE A C 1
ATOM 757 O O . ILE A 1 97 ? -10.913 -2.055 21.059 1.00 95.56 97 ILE A O 1
ATOM 761 N N . LYS A 1 98 ? -10.695 -3.736 19.587 1.00 95.06 98 LYS A N 1
ATOM 762 C CA . LYS A 1 98 ? -11.471 -4.693 20.379 1.00 95.06 98 LYS A CA 1
ATOM 763 C C . LYS A 1 98 ? -10.833 -4.958 21.745 1.00 95.06 98 LYS A C 1
ATOM 765 O O . LYS A 1 98 ? -11.537 -4.913 22.751 1.00 95.06 98 LYS A O 1
ATOM 770 N N . GLU A 1 99 ? -9.524 -5.193 21.793 1.00 96.06 99 GLU A N 1
ATOM 771 C CA . GLU A 1 99 ? -8.791 -5.412 23.045 1.00 96.06 99 GLU A CA 1
ATOM 772 C C . GLU A 1 99 ? -8.888 -4.194 23.975 1.00 96.06 99 GLU A C 1
ATOM 774 O O . GLU A 1 99 ? -9.160 -4.338 25.169 1.00 96.06 99 GLU A O 1
ATOM 779 N N . GLN A 1 100 ? -8.721 -2.983 23.432 1.00 95.06 100 GLN A N 1
ATOM 780 C CA . GLN A 1 100 ? -8.866 -1.744 24.197 1.00 95.06 100 GLN A CA 1
ATOM 781 C C . GLN A 1 100 ? -10.286 -1.587 24.746 1.00 95.06 100 GLN A C 1
ATOM 783 O O . GLN A 1 100 ? -10.445 -1.296 25.931 1.00 95.06 100 GLN A O 1
ATOM 788 N N . ASN A 1 101 ? -11.310 -1.854 23.932 1.00 93.19 101 ASN A N 1
ATOM 789 C CA . ASN A 1 101 ? -12.704 -1.805 24.365 1.00 93.19 101 ASN A CA 1
ATOM 790 C C . ASN A 1 101 ? -12.984 -2.811 25.489 1.00 93.19 101 ASN A C 1
ATOM 792 O O . ASN A 1 101 ? -13.562 -2.446 26.509 1.00 93.19 101 ASN A O 1
ATOM 796 N N . GLU A 1 102 ? -12.547 -4.065 25.347 1.00 94.56 102 GLU A N 1
ATOM 797 C CA . GLU A 1 102 ? -12.718 -5.092 26.381 1.00 94.56 102 GLU A CA 1
ATOM 798 C C . GLU A 1 102 ? -12.024 -4.701 27.692 1.00 94.56 102 GLU A C 1
ATOM 800 O O . GLU A 1 102 ? -12.606 -4.850 28.771 1.00 94.56 102 GLU A O 1
ATOM 805 N N . LYS A 1 103 ? -10.815 -4.135 27.605 1.00 95.50 103 LYS A N 1
ATOM 806 C CA . LYS A 1 103 ? -10.082 -3.626 28.766 1.00 95.50 103 LYS A CA 1
ATOM 807 C C . LYS A 1 103 ? -10.830 -2.481 29.448 1.00 95.50 103 LYS A C 1
ATOM 809 O O . LYS A 1 103 ? -11.049 -2.545 30.656 1.00 95.50 103 LYS A O 1
ATOM 814 N N . THR A 1 104 ? -11.262 -1.472 28.693 1.00 93.94 104 THR A N 1
ATOM 815 C CA . THR A 1 104 ? -12.007 -0.326 29.233 1.00 93.94 104 THR A CA 1
ATOM 816 C C . THR A 1 104 ? -13.325 -0.764 29.871 1.00 93.94 104 THR A C 1
ATOM 818 O O . THR A 1 104 ? -13.644 -0.331 30.975 1.00 93.94 104 THR A O 1
ATOM 821 N N . LEU A 1 105 ? -14.073 -1.676 29.242 1.00 92.00 105 LEU A N 1
ATOM 822 C CA . LEU A 1 105 ? -15.303 -2.222 29.826 1.00 92.00 105 LEU A CA 1
ATOM 823 C C . LEU A 1 105 ? -15.022 -3.007 31.117 1.00 92.00 105 LEU A C 1
ATOM 825 O O . LEU A 1 105 ? -15.789 -2.915 32.077 1.00 92.00 105 LEU A O 1
ATOM 829 N N . GLY A 1 106 ? -13.915 -3.753 31.168 1.00 94.00 106 GLY A N 1
ATOM 830 C CA . GLY A 1 106 ? -13.454 -4.436 32.376 1.00 94.00 106 GLY A CA 1
ATOM 831 C C . GLY A 1 106 ? -13.133 -3.471 33.521 1.00 94.00 106 GLY A C 1
ATOM 832 O O . GLY A 1 106 ? -13.587 -3.687 34.647 1.00 94.00 106 GLY A O 1
ATOM 833 N N . GLU A 1 107 ? -12.410 -2.387 33.230 1.00 94.81 107 GLU A N 1
ATOM 834 C CA . GLU A 1 107 ? -12.070 -1.328 34.190 1.00 94.81 107 GLU A CA 1
ATOM 835 C C . GLU A 1 107 ? -13.330 -0.631 34.727 1.00 94.81 107 GLU A C 1
ATOM 837 O O . GLU A 1 107 ? -13.502 -0.527 35.942 1.00 94.81 107 GLU A O 1
ATOM 842 N N . LEU A 1 108 ? -14.267 -0.256 33.849 1.00 95.00 108 LEU A N 1
ATOM 843 C CA . LEU A 1 108 ? -15.545 0.346 34.245 1.00 95.00 108 LEU A CA 1
ATOM 844 C C . LEU A 1 108 ? -16.375 -0.593 35.127 1.00 95.00 108 LEU A C 1
ATOM 846 O O . LEU A 1 108 ? -16.973 -0.167 36.118 1.00 95.00 108 LEU A O 1
ATOM 850 N N . LYS A 1 109 ? -16.399 -1.892 34.809 1.00 93.75 109 LYS A N 1
ATOM 851 C CA . LYS A 1 109 ? -17.105 -2.889 35.621 1.00 93.75 109 LYS A CA 1
ATOM 852 C C . LYS A 1 109 ? -16.471 -3.054 37.001 1.00 93.75 109 LYS A C 1
ATOM 854 O O . LYS A 1 109 ? -17.193 -3.250 37.979 1.00 93.75 109 LYS A O 1
ATOM 859 N N . GLN A 1 110 ? -15.146 -2.961 37.095 1.00 95.12 110 GLN A N 1
ATOM 860 C CA . GLN A 1 110 ? -14.437 -2.977 38.372 1.00 95.12 110 GLN A CA 1
ATOM 861 C C . GLN A 1 110 ? -14.712 -1.709 39.195 1.00 95.12 110 GLN A C 1
ATOM 863 O O . GLN A 1 110 ? -14.910 -1.812 40.404 1.00 95.12 110 GLN A O 1
ATOM 868 N N . GLU A 1 111 ? -14.750 -0.539 38.556 1.00 94.31 111 GLU A N 1
ATOM 869 C CA . GLU A 1 111 ? -14.988 0.750 39.215 1.00 94.31 111 GLU A CA 1
ATOM 870 C C . GLU A 1 111 ? -16.428 0.880 39.732 1.00 94.31 111 GLU A C 1
ATOM 872 O O . GLU A 1 111 ? -16.654 1.269 40.878 1.00 94.31 111 GLU A O 1
ATOM 877 N N . TRP A 1 112 ? -17.414 0.548 38.897 1.00 95.62 112 TRP A N 1
ATOM 878 C CA . TRP A 1 112 ? -18.830 0.775 39.203 1.00 95.62 112 TRP A CA 1
ATOM 879 C C . TRP A 1 112 ? -19.501 -0.415 39.889 1.00 95.62 112 TRP A C 1
ATOM 881 O O . TRP A 1 112 ? -20.551 -0.262 40.518 1.00 95.62 112 TRP A O 1
ATOM 891 N N . GLY A 1 113 ? -18.907 -1.608 39.806 1.00 94.94 113 GLY A N 1
ATOM 892 C CA . GLY A 1 113 ? -19.398 -2.806 40.475 1.00 94.94 113 GLY A CA 1
ATOM 893 C C . GLY A 1 113 ? -20.859 -3.104 40.131 1.00 94.94 113 GLY A C 1
ATOM 894 O O . GLY A 1 113 ? -21.196 -3.381 38.983 1.00 94.94 113 GLY A O 1
ATOM 895 N N . LYS A 1 114 ? -21.742 -3.058 41.137 1.00 93.88 114 LYS A N 1
ATOM 896 C CA . LYS A 1 114 ? -23.178 -3.350 40.970 1.00 93.88 114 LYS A CA 1
ATOM 897 C C . LYS A 1 114 ? -23.935 -2.279 40.183 1.00 93.88 114 LYS A C 1
ATOM 899 O O . LYS A 1 114 ? -24.969 -2.596 39.609 1.00 93.88 114 LYS A O 1
ATOM 904 N N . ASP A 1 115 ? -23.423 -1.050 40.146 1.00 93.94 115 ASP A N 1
ATOM 905 C CA . ASP A 1 115 ? -24.073 0.069 39.455 1.00 93.94 115 ASP A CA 1
ATOM 906 C C . ASP A 1 115 ? -23.684 0.152 37.974 1.00 93.94 115 ASP A C 1
ATOM 908 O O . ASP A 1 115 ? -24.153 1.042 37.265 1.00 93.94 115 ASP A O 1
ATOM 912 N N . TYR A 1 116 ? -22.827 -0.758 37.498 1.00 93.88 116 TYR A N 1
ATOM 913 C CA . TYR A 1 116 ? -22.310 -0.746 36.134 1.00 93.88 116 TYR A CA 1
ATOM 914 C C . TYR A 1 116 ? -23.425 -0.723 35.078 1.00 93.88 116 TYR A C 1
ATOM 916 O O . TYR A 1 116 ? -23.427 0.151 34.213 1.00 93.88 116 TYR A O 1
ATOM 924 N N . ASP A 1 117 ? -24.399 -1.632 35.182 1.00 92.19 117 ASP A N 1
ATOM 925 C CA . ASP A 1 117 ? -25.471 -1.755 34.187 1.00 92.19 117 ASP A CA 1
ATOM 926 C C . ASP A 1 117 ? -26.353 -0.497 34.137 1.00 92.19 117 ASP A C 1
ATOM 928 O O . ASP A 1 117 ? -26.655 -0.004 33.051 1.00 92.19 117 ASP A O 1
ATOM 932 N N . ASN A 1 118 ? -26.678 0.082 35.301 1.00 93.81 118 ASN A N 1
ATOM 933 C CA . ASN A 1 118 ? -27.459 1.320 35.393 1.00 93.81 118 ASN A CA 1
ATOM 934 C C . ASN A 1 118 ? -26.724 2.492 34.725 1.00 93.81 118 ASN A C 1
ATOM 936 O O . ASN A 1 118 ? -27.305 3.223 33.927 1.00 93.81 118 ASN A O 1
ATOM 940 N N . ARG A 1 119 ? -25.421 2.644 34.998 1.00 91.56 119 ARG A N 1
ATOM 941 C CA . ARG A 1 119 ? -24.600 3.719 34.415 1.00 91.56 119 ARG A CA 1
ATOM 942 C C . ARG A 1 119 ? -24.422 3.567 32.905 1.00 91.56 119 ARG A C 1
ATOM 944 O O . ARG A 1 119 ? -24.430 4.567 32.192 1.00 91.56 119 ARG A O 1
ATOM 951 N N . MET A 1 120 ?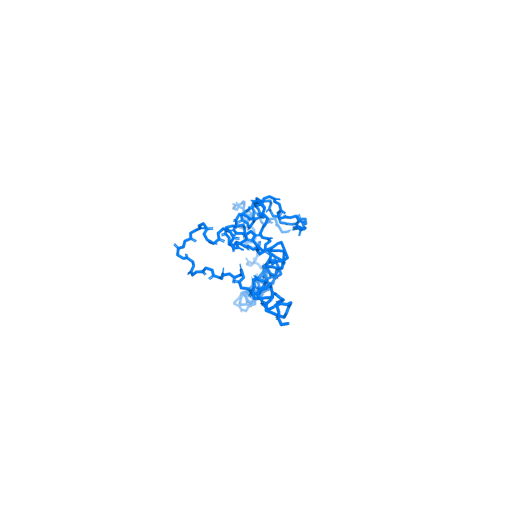 -24.301 2.336 32.406 1.00 92.50 120 MET A N 1
ATOM 952 C CA . MET A 1 120 ? -24.263 2.071 30.965 1.00 92.50 120 MET A CA 1
ATOM 953 C C . MET A 1 120 ? -25.605 2.368 30.289 1.00 92.50 120 MET A C 1
ATOM 955 O O . MET A 1 120 ? -25.627 2.858 29.161 1.00 92.50 120 MET A O 1
ATOM 959 N N . GLU A 1 121 ? -26.727 2.089 30.955 1.00 91.75 121 GLU A N 1
ATOM 960 C CA . GLU A 1 121 ? -28.056 2.429 30.443 1.00 91.75 121 GLU A CA 1
ATOM 961 C C . GLU A 1 121 ? -28.262 3.949 30.367 1.00 91.75 121 GLU A C 1
ATOM 963 O O . GLU A 1 121 ? -28.729 4.453 29.343 1.00 91.75 121 GLU A O 1
ATOM 968 N N . ASP A 1 122 ? -27.851 4.683 31.402 1.00 92.19 122 ASP A N 1
ATOM 969 C CA . ASP A 1 122 ? -27.898 6.147 31.423 1.00 92.19 122 ASP A CA 1
ATOM 970 C C . ASP A 1 122 ? -27.003 6.756 30.334 1.00 92.19 122 ASP A C 1
ATOM 972 O O . ASP A 1 122 ? -27.428 7.669 29.623 1.00 92.19 122 ASP A O 1
ATOM 976 N N . ALA A 1 123 ? -25.799 6.206 30.133 1.00 88.44 123 ALA A N 1
ATOM 977 C CA . ALA A 1 123 ? -24.902 6.628 29.060 1.00 88.44 123 ALA A CA 1
ATOM 978 C C . ALA A 1 123 ? -25.533 6.414 27.673 1.00 88.44 123 ALA A C 1
ATOM 980 O O . ALA A 1 123 ? -25.547 7.335 26.859 1.00 88.44 123 ALA A O 1
ATOM 981 N N . ARG A 1 124 ? -26.121 5.238 27.408 1.00 88.94 124 ARG A N 1
ATOM 982 C CA . ARG A 1 124 ? -26.801 4.954 26.129 1.00 88.94 124 ARG A CA 1
ATOM 983 C C . ARG A 1 124 ? -27.974 5.897 25.870 1.00 88.94 124 ARG A C 1
ATOM 985 O O . ARG A 1 124 ? -28.140 6.356 24.743 1.00 88.94 124 ARG A O 1
ATOM 992 N N . LYS A 1 125 ? -28.778 6.199 26.896 1.00 90.06 125 LYS A N 1
ATOM 993 C CA . LYS A 1 125 ? -29.881 7.169 26.786 1.00 90.06 125 LYS A CA 1
ATOM 994 C C . LYS A 1 125 ? -29.355 8.556 26.427 1.00 90.06 125 LYS A C 1
ATOM 996 O O . LYS A 1 125 ? -29.857 9.155 25.485 1.00 90.06 125 LYS A O 1
ATOM 1001 N N . ALA A 1 126 ? -28.298 9.015 27.097 1.00 88.50 126 ALA A N 1
ATOM 1002 C CA . ALA A 1 126 ? -27.680 10.305 26.806 1.00 88.50 126 ALA A CA 1
ATOM 1003 C C . ALA A 1 126 ? -27.118 10.383 25.372 1.00 88.50 126 ALA A C 1
ATOM 1005 O O . ALA A 1 126 ? -27.337 11.379 24.689 1.00 88.50 126 ALA A O 1
ATOM 1006 N N . PHE A 1 127 ? -26.454 9.327 24.887 1.00 87.19 127 PHE A N 1
ATOM 1007 C CA . PHE A 1 127 ? -25.973 9.251 23.499 1.00 87.19 127 PHE A CA 1
ATOM 1008 C C . PHE A 1 127 ? -27.116 9.358 22.483 1.00 87.19 127 PHE A C 1
ATOM 1010 O O . PHE A 1 127 ? -27.034 10.132 21.527 1.00 87.19 127 PHE A O 1
ATOM 1017 N N . LYS A 1 128 ? -28.216 8.640 22.736 1.00 86.50 128 LYS A N 1
ATOM 1018 C CA . LYS A 1 128 ? -29.419 8.696 21.905 1.00 86.50 128 LYS A CA 1
ATOM 1019 C C . LYS A 1 128 ? -30.060 10.085 21.904 1.00 86.50 128 LYS A C 1
ATOM 1021 O O . LYS A 1 128 ? -30.417 10.593 20.844 1.00 86.50 128 LYS A O 1
ATOM 1026 N N . ASP A 1 129 ? -30.164 10.721 23.067 1.00 86.75 129 ASP A N 1
ATOM 1027 C CA . ASP A 1 129 ? -30.734 12.066 23.206 1.00 86.75 129 ASP A CA 1
ATOM 1028 C C . ASP A 1 129 ? -29.882 13.138 22.501 1.00 86.75 129 ASP A C 1
ATOM 1030 O O . ASP A 1 129 ? -30.402 14.165 22.064 1.00 86.75 129 ASP A O 1
ATOM 1034 N N . MET A 1 130 ? -28.580 12.886 22.340 1.00 87.75 130 MET A N 1
ATOM 1035 C CA . MET A 1 130 ? -27.660 13.730 21.572 1.00 87.75 130 MET A CA 1
ATOM 1036 C C . MET A 1 130 ? -27.717 13.485 20.054 1.00 87.75 130 MET A C 1
ATOM 1038 O O . MET A 1 130 ? -27.020 14.174 19.310 1.00 87.75 130 MET A O 1
ATOM 1042 N N . GLY A 1 131 ? -28.535 12.537 19.578 1.00 82.19 131 GLY A N 1
ATOM 1043 C CA . GLY A 1 131 ? -28.632 12.183 18.157 1.00 82.19 131 GLY A CA 1
ATOM 1044 C C . GLY A 1 131 ? -27.385 11.479 17.615 1.00 82.19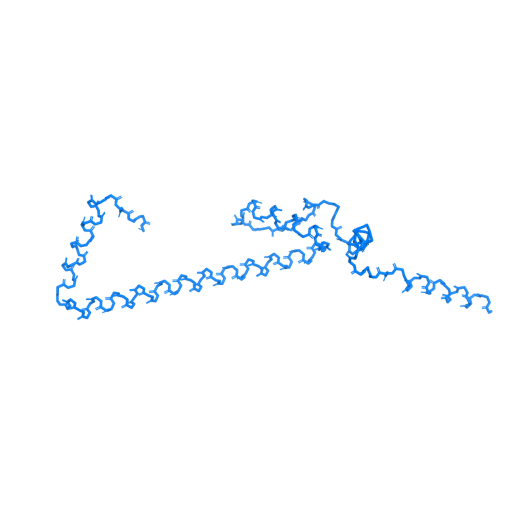 131 GLY A C 1
ATOM 1045 O O . GLY A 1 131 ? -27.172 11.454 16.406 1.00 82.19 131 GLY A O 1
ATOM 1046 N N . LEU A 1 132 ? -26.555 10.935 18.507 1.00 78.75 132 LEU A N 1
ATOM 1047 C CA . LEU A 1 132 ? -25.378 10.139 18.184 1.00 78.75 132 LEU A CA 1
ATOM 1048 C C . LEU A 1 132 ? -25.787 8.660 18.202 1.00 78.75 132 LEU A C 1
ATOM 1050 O O . LEU A 1 132 ? -25.385 7.910 19.090 1.00 78.75 132 LEU A O 1
ATOM 1054 N N . GLU A 1 133 ? -26.670 8.254 17.289 1.00 67.56 133 GLU A N 1
ATOM 1055 C CA . GLU A 1 133 ? -26.919 6.825 17.082 1.00 67.56 133 GLU A CA 1
ATOM 1056 C C . GLU A 1 133 ? -25.693 6.219 16.383 1.00 67.56 133 GLU A C 1
ATOM 1058 O O . GLU A 1 133 ? -25.272 6.691 15.326 1.00 67.56 133 GLU A O 1
ATOM 1063 N N . GLU A 1 134 ? -25.088 5.201 17.000 1.00 55.78 134 GLU A N 1
ATOM 1064 C CA . GLU A 1 134 ? -24.207 4.292 16.275 1.00 55.78 134 GLU A CA 1
ATOM 1065 C C . GLU A 1 134 ? -25.096 3.375 15.422 1.00 55.78 134 GLU A C 1
ATOM 1067 O O . GLU A 1 134 ? -25.888 2.599 15.964 1.00 55.78 134 GLU A O 1
ATOM 1072 N N . ASP A 1 135 ? -24.961 3.450 14.098 1.00 45.25 135 ASP A N 1
ATOM 1073 C CA . ASP A 1 135 ? -25.307 2.331 13.221 1.00 45.25 135 ASP A CA 1
ATOM 1074 C C . ASP A 1 135 ? -24.302 1.200 13.522 1.00 45.25 135 ASP A C 1
ATOM 1076 O O . ASP A 1 135 ? -23.214 1.161 12.941 1.00 45.25 135 ASP A O 1
ATOM 1080 N N . VAL A 1 136 ? -24.629 0.320 14.478 1.00 38.62 136 VAL A N 1
ATOM 1081 C CA . VAL A 1 136 ? -23.924 -0.961 14.704 1.00 38.62 136 VAL A CA 1
ATOM 1082 C C . VAL A 1 136 ? -24.811 -2.123 14.298 1.00 38.62 136 VAL A C 1
ATOM 1084 O O . VAL A 1 136 ? -25.957 -2.196 14.801 1.00 38.62 136 VAL A O 1
#

Sequence (136 aa):
MEDVVKGYNDLKAQGSDFKVPDGSNADEMNAFYDKLGRPETPDDYGFDIGEYDKEDSYSAFRESAHKHGLTPAQAEGLYKDGDTLAKKYQSEMEASIKEQNEKTLGELKQEWGKDYDNRMEDARKAFKDMGLEEDV

pLDDT: mean 86.48, std 11.78, range [38.62, 97.19]

Foldseek 3Di:
DVVVVVVVVVVCVVVPPQDDDPPPDPVVVLVNLVVVAQDPALVPLPDDLDDPDDPVVSSVLSVVCNVNSHHSVRSNVVSVVVVVVVVVVVVVVVVVVVVVVVVVLVVLCVVCPPCSVVVVVVVVVVCVVVVNDDPD

Secondary structure (DSSP, 8-state):
-HHHHHHHHHHHHHHS------SS-HHHHHHHHHHHT--SSGGG------TTS-HHHHHHHHHHHHHTT--HHHHHHHHHHHHHHHHHHHHHHHHHHHHHHHHHHHHHHHHHGGGHHHHHHHHHHHHHHTT-----